Protein AF-A0A7W1S310-F1 (afdb_monomer_lite)

Secondary structure (DSSP, 8-state):
--HHHHHHHHHHHHHHHHHHHHTTSPPPHHHHHHHHHHHHHHHHHHHHHHHHHHHHT--THHHHHHHT--

pLDDT: mean 87.44, std 16.07, range [50.25, 98.38]

Sequence (70 aa):
MNETFDLINQLSDERNFLYRLAGKQHITEAQLSRIHEIEGRLATLWDAHRREVVAKNRPERYADAIRRVA

Foldseek 3Di:
DPPLVVVLVVLVVLLVVLVVVVVVDPRDPVSVVSNVVSVVVNVVSVVVVVVVVCVVPPDCVVVVVVVVVD

Structure (mmCIF, N/CA/C/O backbone):
data_AF-A0A7W1S310-F1
#
_entry.id   AF-A0A7W1S310-F1
#
loop_
_atom_site.group_PDB
_atom_site.id
_atom_site.type_symbol
_atom_site.label_atom_id
_atom_site.label_alt_id
_atom_site.label_comp_id
_atom_site.label_asym_id
_atom_site.label_entity_id
_atom_site.label_seq_id
_atom_site.pdbx_PDB_ins_code
_atom_site.Cartn_x
_atom_site.Cartn_y
_atom_site.Cartn_z
_atom_site.occupancy
_atom_site.B_iso_or_equiv
_atom_site.auth_seq_id
_atom_site.auth_comp_id
_atom_site.auth_asym_id
_atom_site.auth_atom_id
_atom_site.pdbx_PDB_model_num
ATOM 1 N N . MET A 1 1 ? 16.603 9.335 -5.283 1.00 54.03 1 MET A N 1
ATOM 2 C CA . MET A 1 1 ? 15.681 8.423 -4.572 1.00 54.03 1 MET A CA 1
ATOM 3 C C . MET A 1 1 ? 14.604 7.995 -5.555 1.00 54.03 1 MET A C 1
ATOM 5 O O . MET A 1 1 ? 14.312 8.785 -6.443 1.00 54.03 1 MET A O 1
ATOM 9 N N . ASN A 1 2 ?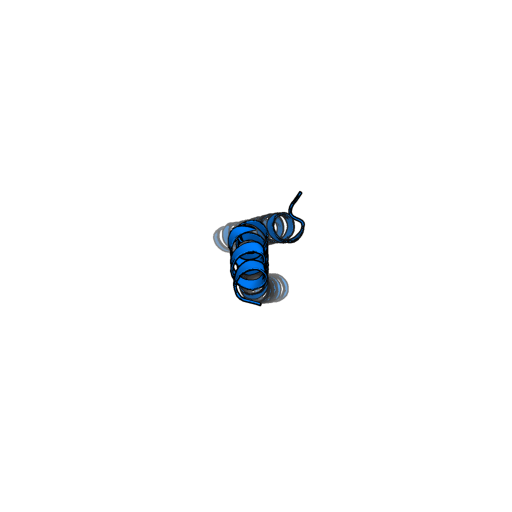 14.125 6.747 -5.505 1.00 75.62 2 ASN A N 1
ATOM 10 C CA . ASN A 1 2 ? 13.046 6.301 -6.392 1.00 75.62 2 ASN A CA 1
ATOM 11 C C . ASN A 1 2 ? 11.715 6.591 -5.683 1.00 75.62 2 ASN A C 1
ATOM 13 O O . ASN A 1 2 ? 11.311 5.821 -4.817 1.00 75.62 2 ASN A O 1
ATOM 17 N N . GLU A 1 3 ? 11.069 7.694 -6.062 1.00 88.12 3 GLU A N 1
ATOM 18 C CA . GLU A 1 3 ? 9.829 8.193 -5.453 1.00 88.12 3 GLU A CA 1
ATOM 19 C C . GLU A 1 3 ? 8.720 7.128 -5.407 1.00 88.12 3 GLU A C 1
ATOM 21 O O . GLU A 1 3 ? 8.006 7.017 -4.410 1.00 88.12 3 GLU A O 1
ATOM 26 N N . THR A 1 4 ? 8.624 6.278 -6.436 1.00 93.81 4 THR A N 1
ATOM 27 C CA . THR A 1 4 ? 7.657 5.173 -6.490 1.00 93.81 4 THR A CA 1
ATOM 28 C C . THR A 1 4 ? 7.958 4.117 -5.427 1.00 93.81 4 THR A C 1
ATOM 30 O O . THR A 1 4 ? 7.047 3.637 -4.753 1.00 93.81 4 THR A O 1
ATOM 33 N N . PHE A 1 5 ? 9.233 3.768 -5.235 1.00 94.81 5 PHE A N 1
ATOM 34 C CA . PHE A 1 5 ? 9.643 2.795 -4.219 1.00 94.81 5 PHE A CA 1
ATOM 35 C C . PHE A 1 5 ? 9.471 3.332 -2.795 1.00 94.81 5 PHE A C 1
ATOM 37 O O . PHE A 1 5 ? 9.031 2.605 -1.905 1.00 94.81 5 PHE A O 1
ATOM 44 N N . ASP A 1 6 ? 9.760 4.614 -2.580 1.00 95.94 6 ASP A N 1
ATOM 45 C CA . ASP A 1 6 ? 9.572 5.250 -1.277 1.00 95.94 6 ASP A CA 1
ATOM 46 C C . ASP A 1 6 ? 8.084 5.267 -0.887 1.00 95.94 6 ASP A C 1
ATOM 48 O O . ASP A 1 6 ? 7.735 4.915 0.243 1.00 95.94 6 ASP A O 1
ATOM 52 N N . LEU A 1 7 ? 7.191 5.556 -1.841 1.00 96.75 7 LEU A N 1
ATOM 53 C CA . LEU A 1 7 ? 5.745 5.492 -1.624 1.00 96.75 7 LEU A CA 1
ATOM 54 C C . LEU A 1 7 ? 5.251 4.060 -1.349 1.00 96.75 7 LEU A C 1
ATOM 56 O O . LEU A 1 7 ? 4.385 3.861 -0.495 1.00 96.75 7 LEU A O 1
ATOM 60 N N . ILE A 1 8 ? 5.808 3.053 -2.032 1.00 97.62 8 ILE A N 1
ATOM 61 C CA . ILE A 1 8 ? 5.527 1.637 -1.745 1.00 97.62 8 ILE A CA 1
ATOM 62 C C . ILE A 1 8 ? 5.870 1.298 -0.292 1.00 97.62 8 ILE A C 1
ATOM 64 O O . ILE A 1 8 ? 5.063 0.653 0.383 1.00 97.62 8 ILE A O 1
ATOM 68 N N . ASN A 1 9 ? 7.037 1.728 0.196 1.00 97.75 9 ASN A N 1
ATOM 69 C CA . ASN A 1 9 ? 7.459 1.467 1.573 1.00 97.75 9 ASN A CA 1
ATOM 70 C C . ASN A 1 9 ? 6.523 2.146 2.577 1.00 97.75 9 ASN A C 1
ATOM 72 O O . ASN A 1 9 ? 6.014 1.477 3.473 1.00 97.75 9 ASN A O 1
ATOM 76 N N . GLN A 1 10 ? 6.203 3.426 2.368 1.00 98.00 10 GLN A N 1
ATOM 77 C CA . GLN A 1 10 ? 5.280 4.171 3.233 1.00 98.00 10 GLN A CA 1
ATOM 78 C C . GLN A 1 10 ? 3.910 3.489 3.349 1.00 98.00 10 GLN A C 1
ATOM 80 O O . GLN A 1 10 ? 3.407 3.272 4.451 1.00 98.00 10 GLN A O 1
ATOM 85 N N . LEU A 1 11 ? 3.316 3.102 2.217 1.00 98.19 11 LEU A N 1
ATOM 86 C CA . LEU A 1 11 ? 2.017 2.427 2.199 1.00 98.19 11 LEU A CA 1
ATOM 87 C C . LEU A 1 11 ? 2.090 1.017 2.805 1.00 98.19 11 LEU A C 1
ATOM 89 O O . LEU A 1 11 ? 1.158 0.580 3.482 1.00 98.19 11 LEU A O 1
ATOM 93 N N . SER A 1 12 ? 3.200 0.304 2.603 1.00 97.88 12 SER A N 1
ATOM 94 C CA . SER A 1 12 ? 3.420 -1.012 3.213 1.00 97.88 12 SER A CA 1
ATOM 95 C C . SER A 1 12 ? 3.515 -0.918 4.736 1.00 97.88 12 SER A C 1
ATOM 97 O O . SER A 1 12 ? 2.913 -1.736 5.437 1.00 97.88 12 SER A O 1
ATOM 99 N N . ASP A 1 13 ? 4.206 0.098 5.252 1.00 98.38 13 ASP A N 1
ATOM 100 C CA . ASP A 1 13 ? 4.322 0.361 6.685 1.00 98.38 13 ASP A CA 1
ATOM 101 C C . ASP A 1 13 ? 2.976 0.743 7.304 1.00 98.38 13 ASP A C 1
ATOM 103 O O . ASP A 1 13 ? 2.610 0.212 8.358 1.00 98.38 13 ASP A O 1
ATOM 107 N N . GLU A 1 14 ? 2.199 1.595 6.628 1.00 98.19 14 GLU A N 1
ATOM 108 C CA . GLU A 1 14 ? 0.849 1.967 7.055 1.00 98.19 14 GLU A CA 1
ATOM 109 C C . GLU A 1 14 ? -0.071 0.738 7.127 1.00 98.19 14 GLU A C 1
ATOM 111 O O . GLU A 1 14 ? -0.716 0.498 8.152 1.00 98.19 14 GLU A O 1
ATOM 116 N N . ARG A 1 15 ? -0.070 -0.114 6.093 1.00 97.75 15 ARG A N 1
ATOM 117 C CA . ARG A 1 15 ? -0.835 -1.371 6.091 1.00 97.75 15 ARG A CA 1
ATOM 118 C C . ARG A 1 15 ? -0.413 -2.292 7.236 1.00 97.75 15 ARG A C 1
ATOM 120 O O . ARG A 1 15 ? -1.259 -2.842 7.938 1.00 97.75 15 ARG A O 1
ATOM 127 N N . ASN A 1 16 ? 0.892 -2.449 7.456 1.00 97.88 16 ASN A N 1
ATOM 128 C CA . ASN A 1 16 ? 1.422 -3.277 8.541 1.00 97.88 16 ASN A CA 1
ATOM 129 C C . ASN A 1 16 ? 1.046 -2.720 9.923 1.00 97.88 16 ASN A C 1
ATOM 131 O O . ASN A 1 16 ? 0.818 -3.482 10.865 1.00 97.88 16 ASN A O 1
ATOM 135 N N . PHE A 1 17 ? 0.987 -1.398 10.078 1.00 97.69 17 PHE A N 1
ATOM 136 C CA . PHE A 1 17 ? 0.470 -0.766 11.287 1.00 97.69 17 PHE A CA 1
ATOM 137 C C . PHE A 1 17 ? -1.020 -1.073 11.491 1.00 97.69 17 PHE A C 1
ATOM 139 O O . PHE A 1 17 ? -1.391 -1.512 12.580 1.00 97.69 17 PHE A O 1
ATOM 146 N N . LEU A 1 18 ? -1.850 -0.931 10.452 1.00 97.50 18 LEU A N 1
ATOM 147 C CA . LEU A 1 18 ? -3.287 -1.221 10.517 1.00 97.50 18 LEU A CA 1
ATOM 148 C C . LEU A 1 18 ? -3.567 -2.691 10.858 1.00 97.50 18 LEU A C 1
ATOM 150 O O . LEU A 1 18 ? -4.405 -2.966 11.715 1.00 97.50 18 LEU A O 1
ATOM 154 N N . TYR A 1 19 ? -2.812 -3.638 10.293 1.00 96.81 19 TYR A N 1
ATOM 155 C CA . TYR A 1 19 ? -2.936 -5.053 10.660 1.00 96.81 19 TYR A CA 1
ATOM 156 C C . TYR A 1 19 ? -2.526 -5.336 12.107 1.00 96.81 19 TYR A C 1
ATOM 158 O O . TYR A 1 19 ? -3.211 -6.077 12.814 1.00 96.81 19 TYR A O 1
ATOM 166 N N . ARG A 1 20 ? -1.451 -4.707 12.598 1.00 97.25 20 ARG A N 1
ATOM 167 C CA . ARG A 1 20 ? -1.077 -4.807 14.018 1.00 97.25 20 ARG A CA 1
ATOM 168 C C . ARG A 1 20 ? -2.136 -4.202 14.934 1.00 97.25 20 ARG A C 1
ATOM 170 O O . ARG A 1 20 ? -2.335 -4.711 16.034 1.00 97.25 20 ARG A O 1
ATOM 177 N N . LEU A 1 21 ? -2.798 -3.131 14.501 1.00 96.81 21 LEU A N 1
ATOM 178 C CA . LEU A 1 21 ? -3.888 -2.510 15.244 1.00 96.81 21 LEU A CA 1
ATOM 179 C C . LEU A 1 21 ? -5.118 -3.425 15.291 1.00 96.81 21 LEU A C 1
ATOM 181 O O . LEU A 1 21 ? -5.669 -3.613 16.370 1.00 96.81 21 LEU A O 1
ATOM 185 N N . ALA A 1 22 ? -5.477 -4.067 14.176 1.00 94.56 22 ALA A N 1
ATOM 186 C CA . ALA A 1 22 ? -6.570 -5.041 14.106 1.00 94.56 22 ALA A CA 1
ATOM 187 C C . ALA A 1 22 ? -6.351 -6.263 15.021 1.00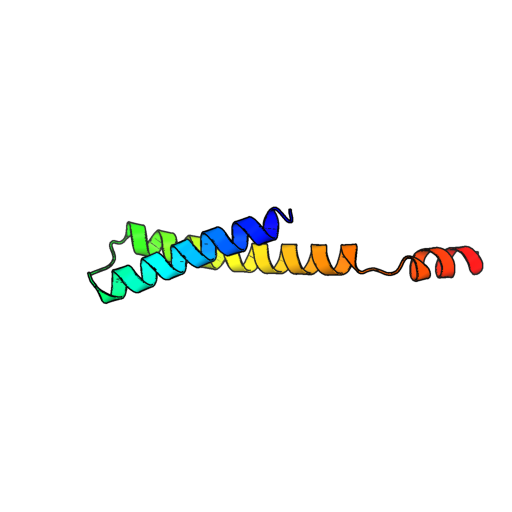 94.56 22 ALA A C 1
ATOM 189 O O . ALA A 1 22 ? -7.304 -6.838 15.536 1.00 94.56 22 ALA A O 1
ATOM 190 N N . GLY A 1 23 ? -5.093 -6.640 15.276 1.00 95.44 23 GLY A N 1
ATOM 191 C CA . GLY A 1 23 ? -4.759 -7.673 16.263 1.00 95.44 23 GLY A CA 1
ATOM 192 C C . GLY A 1 23 ? -4.927 -7.234 17.726 1.00 95.44 23 GLY A C 1
ATOM 193 O O . GLY A 1 23 ? -4.939 -8.081 18.614 1.00 95.44 23 GLY A O 1
ATOM 194 N N . LYS A 1 24 ? -5.038 -5.925 17.994 1.00 96.62 24 LYS A N 1
ATOM 195 C CA . LYS A 1 24 ? -5.168 -5.346 19.347 1.00 96.62 24 LYS A CA 1
ATOM 196 C C . LYS A 1 24 ? -6.566 -4.806 19.649 1.00 96.62 24 LYS A C 1
ATOM 198 O O . LYS A 1 24 ? -6.949 -4.750 20.812 1.00 96.62 24 LYS A O 1
ATOM 203 N N . GLN A 1 25 ? -7.302 -4.375 18.631 1.00 95.12 25 GLN A N 1
ATOM 204 C CA . GLN A 1 25 ? -8.643 -3.808 18.749 1.00 95.12 25 GLN A CA 1
ATOM 205 C C . GLN A 1 25 ? -9.470 -4.119 17.502 1.00 95.12 25 GLN A C 1
ATOM 207 O O . GLN A 1 25 ? -8.921 -4.432 16.4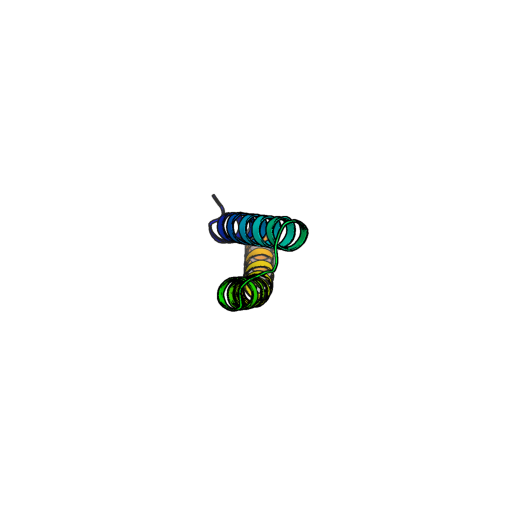48 1.00 95.12 25 GLN A O 1
ATOM 212 N N . HIS A 1 26 ? -10.792 -3.959 17.599 1.00 95.44 26 HIS A N 1
ATOM 213 C CA . HIS A 1 26 ? -11.633 -3.974 16.406 1.00 95.44 26 HIS A CA 1
ATOM 214 C C . HIS A 1 26 ? -11.240 -2.837 15.461 1.00 95.44 26 HIS A C 1
ATOM 216 O O . HIS A 1 26 ? -11.025 -1.696 15.882 1.00 95.44 26 HIS A O 1
ATOM 222 N N . ILE A 1 27 ? -11.142 -3.175 14.179 1.00 95.56 27 ILE A N 1
ATOM 223 C CA . ILE A 1 27 ? -10.882 -2.206 13.127 1.00 95.56 27 ILE A CA 1
ATOM 224 C C . ILE A 1 27 ? -12.157 -1.404 12.857 1.00 95.56 27 ILE A C 1
ATOM 226 O O . ILE A 1 27 ? -13.254 -1.963 12.816 1.00 95.56 27 ILE A O 1
ATOM 230 N N . THR A 1 28 ? -12.029 -0.093 12.691 1.00 97.62 28 THR A N 1
ATOM 231 C CA . THR A 1 28 ? -13.162 0.737 12.269 1.00 97.62 28 THR A CA 1
ATOM 232 C C . THR A 1 28 ? -13.412 0.572 10.772 1.00 97.62 28 THR A C 1
ATOM 234 O O . THR A 1 28 ? -12.510 0.202 10.019 1.00 97.62 28 THR A O 1
ATOM 237 N N . GLU A 1 29 ? -14.615 0.905 10.303 1.00 97.25 29 GLU A N 1
ATOM 238 C CA . GLU A 1 29 ? -14.926 0.887 8.866 1.00 97.25 29 GLU A CA 1
ATOM 239 C C . GLU A 1 29 ? -13.978 1.784 8.057 1.00 97.25 29 GLU A C 1
ATOM 241 O O . GLU A 1 29 ? -13.522 1.401 6.983 1.00 97.25 29 GLU A O 1
ATOM 246 N N . ALA A 1 30 ? -13.603 2.946 8.602 1.00 97.56 30 ALA A N 1
ATOM 247 C CA . ALA A 1 30 ? -12.642 3.846 7.970 1.00 97.56 30 ALA A CA 1
ATOM 248 C C . ALA A 1 30 ? -11.249 3.206 7.837 1.00 97.56 30 ALA A C 1
ATOM 250 O O . ALA A 1 30 ? -10.605 3.318 6.796 1.00 97.56 30 ALA A O 1
ATOM 251 N N . GLN A 1 31 ? -10.791 2.501 8.874 1.00 97.50 31 GLN A N 1
ATOM 252 C CA . GLN A 1 31 ? -9.516 1.783 8.846 1.00 97.50 31 GLN A CA 1
ATOM 253 C C . GLN A 1 31 ? -9.557 0.604 7.864 1.00 97.50 31 GLN A C 1
ATOM 255 O O . GLN A 1 31 ? -8.596 0.402 7.126 1.00 97.50 31 GLN A O 1
ATOM 260 N N . LEU A 1 32 ? -10.670 -0.133 7.802 1.00 96.94 32 LEU A N 1
ATOM 261 C CA . LEU A 1 32 ? -10.868 -1.206 6.826 1.00 96.94 32 LEU A CA 1
ATOM 262 C C . LEU A 1 32 ? -10.865 -0.664 5.389 1.00 96.94 32 LEU A C 1
ATOM 264 O O . LEU A 1 32 ? -10.152 -1.182 4.531 1.00 96.94 32 LEU A O 1
ATOM 268 N N . SER A 1 33 ? -11.590 0.429 5.138 1.00 98.00 33 SER A N 1
ATOM 269 C CA . SER A 1 33 ? -11.583 1.111 3.841 1.00 98.00 33 SER A CA 1
ATOM 270 C C . SER A 1 33 ? -10.177 1.568 3.454 1.00 98.00 33 SER A C 1
ATOM 272 O O . SER A 1 33 ? -9.793 1.458 2.289 1.00 98.00 33 SER A O 1
ATOM 274 N N . ARG A 1 34 ? -9.386 2.049 4.421 1.00 97.94 34 ARG A N 1
ATOM 275 C CA . ARG A 1 34 ? -8.000 2.459 4.187 1.00 97.94 34 ARG A CA 1
ATOM 276 C C . ARG A 1 34 ? -7.101 1.280 3.816 1.00 97.94 34 ARG A C 1
ATOM 278 O O . ARG A 1 34 ? -6.284 1.425 2.911 1.00 97.94 34 ARG A O 1
ATOM 285 N N . ILE A 1 35 ? -7.267 0.116 4.452 1.00 97.56 35 ILE A N 1
ATOM 286 C CA . ILE A 1 35 ? -6.543 -1.108 4.066 1.00 97.56 35 ILE A CA 1
ATOM 287 C C . ILE A 1 35 ? -6.815 -1.441 2.596 1.00 97.56 35 ILE A C 1
ATOM 289 O O . ILE A 1 35 ? -5.866 -1.605 1.832 1.00 97.56 35 ILE A O 1
ATOM 293 N N . HIS A 1 36 ? -8.083 -1.470 2.182 1.00 97.44 36 HIS A N 1
ATOM 294 C CA . HIS A 1 36 ? -8.442 -1.792 0.799 1.00 97.44 36 HIS A CA 1
ATOM 295 C C . HIS A 1 36 ? -7.911 -0.767 -0.212 1.00 97.44 36 HIS A C 1
ATOM 297 O O . HIS A 1 36 ? -7.440 -1.147 -1.286 1.00 97.44 36 HIS A O 1
ATOM 303 N N . GLU A 1 37 ? -7.920 0.525 0.131 1.00 98.00 37 GLU A N 1
ATOM 304 C CA . GLU A 1 37 ? -7.299 1.559 -0.704 1.00 98.00 37 GLU A CA 1
ATOM 305 C C . GLU A 1 37 ? -5.795 1.301 -0.878 1.00 98.00 37 GLU A C 1
ATOM 307 O O . GLU A 1 37 ? -5.277 1.336 -1.998 1.00 98.00 37 GLU A O 1
ATOM 312 N N . ILE A 1 38 ? -5.089 1.010 0.221 1.00 98.12 38 ILE A N 1
ATOM 313 C CA . ILE A 1 38 ? -3.654 0.718 0.194 1.00 98.12 38 ILE A CA 1
ATOM 314 C C . ILE A 1 38 ? -3.370 -0.518 -0.666 1.00 98.12 38 ILE A C 1
ATOM 316 O O . ILE A 1 38 ? -2.453 -0.487 -1.487 1.00 98.12 38 ILE A O 1
ATOM 320 N N . GLU A 1 39 ? -4.155 -1.587 -0.529 1.00 96.12 39 GLU A N 1
ATOM 321 C CA . GLU A 1 39 ? -3.998 -2.815 -1.317 1.00 96.12 39 GLU A CA 1
ATOM 322 C C . GLU A 1 39 ? -4.138 -2.559 -2.823 1.00 96.12 39 GLU A C 1
ATOM 324 O O . GLU A 1 39 ? -3.277 -2.983 -3.600 1.00 96.12 39 GLU A O 1
ATOM 329 N N . GLY A 1 40 ? -5.156 -1.795 -3.233 1.00 96.06 40 GLY A N 1
ATOM 330 C CA . GLY A 1 40 ? -5.341 -1.412 -4.635 1.00 96.06 40 GLY A CA 1
ATOM 331 C C . GLY A 1 40 ? -4.203 -0.537 -5.174 1.00 96.06 40 GLY A C 1
ATOM 332 O O . GLY A 1 40 ? -3.720 -0.737 -6.295 1.00 96.06 40 GLY A O 1
ATOM 333 N N . ARG A 1 41 ? -3.716 0.412 -4.366 1.00 97.44 41 ARG A N 1
ATOM 334 C CA . ARG A 1 41 ? -2.616 1.311 -4.754 1.00 97.44 41 ARG A CA 1
ATOM 335 C C . ARG A 1 41 ? -1.282 0.583 -4.862 1.00 97.44 41 ARG A C 1
ATOM 337 O O . ARG A 1 41 ? -0.552 0.811 -5.825 1.00 97.44 41 ARG A O 1
ATOM 344 N N . LEU A 1 42 ? -0.974 -0.308 -3.919 1.00 97.56 42 LEU A N 1
ATOM 345 C CA . LEU A 1 42 ? 0.276 -1.070 -3.915 1.00 97.56 42 LEU A CA 1
ATOM 346 C C . LEU A 1 42 ? 0.424 -1.926 -5.176 1.00 97.56 42 LEU A C 1
ATOM 348 O O . LEU A 1 42 ? 1.515 -1.968 -5.736 1.00 97.56 42 LEU A O 1
ATOM 352 N N . ALA A 1 43 ? -0.651 -2.555 -5.661 1.00 94.62 43 ALA A N 1
ATOM 353 C CA . ALA A 1 43 ? -0.605 -3.340 -6.897 1.00 94.62 43 ALA A CA 1
ATOM 354 C C . ALA A 1 43 ? -0.154 -2.493 -8.104 1.00 94.62 43 ALA A C 1
ATOM 356 O O . ALA A 1 43 ? 0.748 -2.886 -8.846 1.00 94.62 43 ALA A O 1
ATOM 357 N N . THR A 1 44 ? -0.734 -1.300 -8.257 1.00 96.38 44 THR A N 1
ATOM 358 C CA . THR A 1 44 ? -0.384 -0.362 -9.337 1.00 96.38 44 THR A CA 1
ATOM 359 C C . THR A 1 44 ? 1.048 0.160 -9.196 1.00 96.38 44 THR A C 1
ATOM 361 O O . THR A 1 44 ? 1.789 0.220 -10.177 1.00 96.38 44 THR A O 1
ATOM 364 N N . LEU A 1 45 ? 1.465 0.511 -7.976 1.00 96.94 45 LEU A N 1
ATOM 365 C CA . LEU A 1 45 ? 2.802 1.050 -7.717 1.00 96.94 45 LEU A CA 1
ATOM 366 C C . LEU A 1 45 ? 3.902 0.012 -7.944 1.00 96.94 45 LEU A C 1
ATOM 368 O O . LEU A 1 45 ? 4.933 0.342 -8.524 1.00 96.94 45 LEU A O 1
ATOM 372 N N . TRP A 1 46 ? 3.690 -1.245 -7.548 1.00 96.75 46 TRP A N 1
ATOM 373 C CA . TRP A 1 46 ? 4.653 -2.314 -7.813 1.00 96.75 46 TRP A CA 1
ATOM 374 C C . TRP A 1 46 ? 4.847 -2.563 -9.308 1.00 96.75 46 TRP A C 1
ATOM 376 O O . TRP A 1 46 ? 5.975 -2.782 -9.755 1.00 96.75 46 TRP A O 1
ATOM 386 N N . ASP A 1 47 ? 3.773 -2.493 -10.095 1.00 95.81 47 ASP A N 1
ATOM 387 C CA . ASP A 1 47 ? 3.877 -2.583 -11.549 1.00 95.81 47 ASP A CA 1
ATOM 388 C C . ASP A 1 47 ? 4.651 -1.397 -12.152 1.00 95.81 47 ASP A C 1
ATOM 390 O O . ASP A 1 47 ? 5.527 -1.602 -13.000 1.00 95.81 47 ASP A O 1
ATOM 394 N N . ALA A 1 48 ? 4.387 -0.173 -11.684 1.00 95.06 48 ALA A N 1
ATOM 395 C CA . ALA A 1 48 ? 5.133 1.016 -12.093 1.00 95.06 48 ALA A CA 1
ATOM 396 C C . ALA A 1 48 ? 6.626 0.890 -11.747 1.00 95.06 48 ALA A C 1
ATOM 398 O O . ALA A 1 48 ? 7.477 1.010 -12.630 1.00 95.06 48 ALA A O 1
ATOM 399 N N . HIS A 1 49 ? 6.945 0.525 -10.504 1.00 95.25 49 HIS A N 1
ATOM 400 C CA . HIS A 1 49 ? 8.319 0.339 -10.045 1.00 95.25 49 HIS A CA 1
ATOM 401 C C . HIS A 1 49 ? 9.059 -0.728 -10.861 1.00 95.25 49 HIS A C 1
ATOM 403 O O . HIS A 1 49 ? 10.200 -0.532 -11.282 1.00 95.25 49 HIS A O 1
ATOM 409 N N . ARG A 1 50 ? 8.399 -1.852 -11.166 1.00 93.88 50 ARG A N 1
ATOM 410 C CA . ARG A 1 50 ? 8.967 -2.890 -12.035 1.00 93.88 50 ARG A CA 1
ATOM 411 C C . ARG A 1 50 ? 9.319 -2.334 -13.416 1.00 93.88 50 ARG A C 1
ATOM 413 O O . ARG A 1 50 ? 10.400 -2.628 -13.928 1.00 93.88 50 ARG A O 1
ATOM 420 N N . ARG A 1 51 ? 8.435 -1.532 -14.022 1.00 92.88 51 ARG A N 1
ATOM 421 C CA . ARG A 1 51 ? 8.681 -0.898 -15.329 1.00 92.88 51 ARG A CA 1
ATOM 422 C C . ARG A 1 51 ? 9.841 0.096 -15.275 1.00 92.88 51 ARG A C 1
ATOM 424 O O . ARG A 1 51 ? 10.672 0.082 -16.179 1.00 92.88 51 ARG A O 1
ATOM 431 N N . GLU A 1 52 ? 9.946 0.891 -14.215 1.00 91.25 52 GLU A N 1
ATOM 432 C CA . GLU A 1 52 ? 11.068 1.814 -13.997 1.00 91.25 52 GLU A CA 1
ATOM 433 C C . GLU A 1 52 ? 12.408 1.080 -13.881 1.00 91.25 52 GLU A C 1
ATOM 435 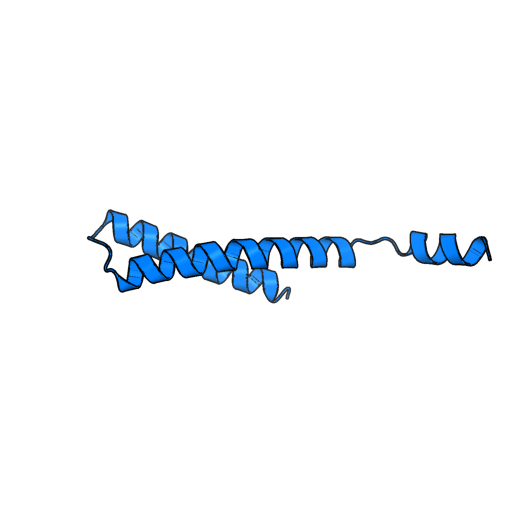O O . GLU A 1 52 ? 13.390 1.473 -14.512 1.00 91.25 52 GLU A O 1
ATOM 440 N N . VAL A 1 53 ? 12.456 -0.012 -13.110 1.00 91.06 53 VAL A N 1
ATOM 441 C CA . VAL A 1 53 ? 13.666 -0.831 -12.944 1.00 91.06 53 VAL A CA 1
ATOM 442 C C . VAL A 1 53 ? 14.089 -1.447 -14.277 1.00 91.06 53 VAL A C 1
ATOM 444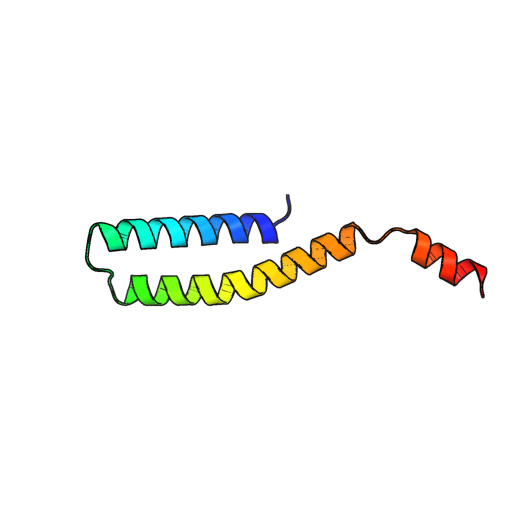 O O . VAL A 1 53 ? 15.268 -1.401 -14.628 1.00 91.06 53 VAL A O 1
ATOM 447 N N . VAL A 1 54 ? 13.140 -1.980 -15.053 1.00 90.38 54 VAL A N 1
ATOM 448 C CA . VAL A 1 54 ? 13.418 -2.518 -16.394 1.00 90.38 54 VAL A CA 1
ATOM 449 C C . VAL A 1 54 ? 13.911 -1.422 -17.338 1.00 90.38 54 VAL A C 1
ATOM 451 O O . VAL A 1 54 ? 14.890 -1.637 -18.050 1.00 90.38 54 VAL A O 1
ATOM 454 N N . ALA A 1 55 ? 13.279 -0.246 -17.335 1.00 87.25 55 ALA A N 1
ATOM 455 C CA . ALA A 1 55 ? 13.692 0.882 -18.165 1.00 87.25 55 ALA A CA 1
ATOM 456 C C . ALA A 1 55 ? 15.117 1.346 -17.827 1.00 87.25 55 ALA A C 1
ATOM 458 O O . ALA A 1 55 ? 15.918 1.562 -18.734 1.00 87.25 55 ALA A O 1
ATOM 459 N N . LYS A 1 56 ? 15.457 1.424 -16.534 1.00 83.50 56 LYS A N 1
ATOM 460 C CA . LYS A 1 56 ? 16.793 1.801 -16.052 1.00 83.50 56 LYS A CA 1
ATOM 461 C C . LYS A 1 56 ? 17.866 0.766 -16.395 1.00 83.50 56 LYS A C 1
ATOM 463 O O . LYS A 1 56 ? 19.006 1.133 -16.657 1.00 83.50 56 LYS A O 1
ATOM 468 N N . ASN A 1 57 ? 17.505 -0.515 -16.393 1.00 79.94 57 ASN A N 1
ATOM 469 C CA . ASN A 1 57 ? 18.424 -1.618 -16.667 1.00 79.94 57 ASN A CA 1
ATOM 470 C C . ASN A 1 57 ? 18.473 -2.016 -18.146 1.00 79.94 57 ASN A C 1
ATOM 472 O O . ASN A 1 57 ? 19.149 -2.990 -18.478 1.00 79.94 57 ASN A O 1
ATOM 476 N N . ARG A 1 58 ? 17.764 -1.313 -19.042 1.00 71.12 58 ARG A N 1
ATOM 477 C CA . ARG A 1 58 ? 17.814 -1.604 -20.475 1.00 71.12 58 ARG A CA 1
ATOM 478 C C . ARG A 1 58 ? 19.224 -1.266 -20.980 1.00 71.12 58 ARG A C 1
ATOM 480 O O . ARG A 1 58 ? 19.585 -0.093 -20.992 1.00 71.12 58 ARG A O 1
ATOM 487 N N . PRO A 1 59 ? 20.038 -2.255 -21.388 1.00 63.62 59 PRO A N 1
ATOM 488 C CA . PRO A 1 59 ? 21.388 -1.973 -21.846 1.00 63.62 59 PRO A CA 1
ATOM 489 C C . PRO A 1 59 ? 21.327 -1.155 -23.142 1.00 63.62 59 PRO A C 1
ATOM 491 O O . PRO A 1 59 ? 20.588 -1.511 -24.066 1.00 63.62 59 PRO A O 1
ATOM 494 N N . GLU A 1 60 ? 22.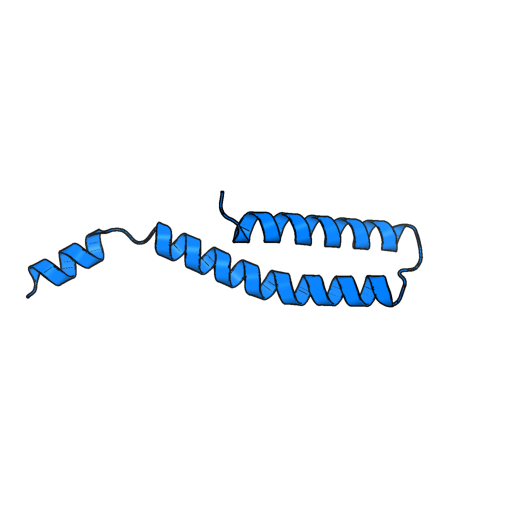152 -0.106 -23.237 1.00 59.09 60 GLU A N 1
ATOM 495 C CA . GLU A 1 60 ? 22.324 0.739 -24.437 1.00 59.09 60 GLU A CA 1
ATOM 496 C C . GLU A 1 60 ? 22.590 -0.079 -25.717 1.00 59.09 60 GLU A C 1
ATOM 498 O O . GLU A 1 60 ? 22.282 0.357 -26.825 1.00 59.09 60 GLU A O 1
ATOM 503 N N . ARG A 1 61 ? 23.053 -1.328 -25.567 1.00 54.03 61 ARG A N 1
ATOM 504 C CA . ARG A 1 61 ? 23.335 -2.276 -26.654 1.00 54.03 61 ARG A CA 1
ATOM 505 C C . ARG A 1 61 ? 22.189 -2.499 -27.646 1.00 54.03 61 ARG A C 1
ATOM 507 O O . ARG A 1 61 ? 22.478 -2.841 -28.787 1.00 54.03 61 ARG A O 1
ATOM 514 N N . TYR A 1 62 ? 20.922 -2.308 -27.272 1.00 53.47 62 TYR A N 1
ATOM 515 C CA . TYR A 1 62 ? 19.824 -2.415 -28.247 1.00 53.47 62 TYR A CA 1
ATOM 516 C C . TYR A 1 62 ? 19.684 -1.178 -29.146 1.00 53.47 62 TYR A C 1
ATOM 518 O O . TYR A 1 62 ? 19.277 -1.323 -30.296 1.00 53.47 62 TYR A O 1
ATOM 526 N N . ALA A 1 63 ? 20.044 0.017 -28.669 1.00 53.72 63 ALA A N 1
ATOM 527 C CA . ALA A 1 63 ? 20.044 1.220 -29.501 1.00 53.72 63 ALA A CA 1
ATOM 528 C C . ALA A 1 63 ? 21.197 1.185 -30.521 1.00 53.72 63 ALA A C 1
ATOM 530 O O . ALA A 1 63 ? 20.998 1.526 -31.686 1.00 53.72 63 ALA A O 1
ATOM 531 N N . ASP A 1 64 ? 22.365 0.675 -30.117 1.00 51.81 64 ASP A N 1
ATOM 532 C CA . ASP A 1 64 ? 23.518 0.495 -31.012 1.00 51.81 64 ASP A CA 1
ATOM 533 C C . ASP A 1 64 ? 23.337 -0.652 -32.015 1.00 51.81 64 ASP A C 1
ATOM 535 O O . ASP A 1 64 ? 23.787 -0.551 -33.157 1.00 51.81 64 ASP A O 1
ATOM 539 N N . ALA A 1 65 ? 22.654 -1.736 -31.627 1.00 55.91 65 ALA A N 1
ATOM 540 C CA . ALA A 1 65 ? 22.354 -2.841 -32.538 1.00 55.91 65 ALA A CA 1
ATOM 541 C C . ALA A 1 65 ? 21.378 -2.429 -33.652 1.00 55.91 65 ALA A C 1
ATOM 543 O O . ALA A 1 65 ? 21.549 -2.856 -34.789 1.00 55.91 65 ALA A O 1
ATOM 544 N N . ILE A 1 66 ? 20.400 -1.563 -33.360 1.00 57.34 66 ILE A N 1
ATOM 545 C CA . ILE A 1 66 ? 19.470 -1.043 -34.375 1.00 57.34 66 ILE A CA 1
ATOM 546 C C . ILE A 1 66 ? 20.178 -0.049 -35.315 1.00 57.34 66 ILE A C 1
ATOM 548 O O . ILE A 1 66 ? 19.904 -0.040 -36.510 1.00 57.34 66 ILE A O 1
ATOM 552 N N . ARG A 1 67 ? 21.137 0.743 -34.814 1.00 55.75 67 ARG A N 1
ATOM 553 C CA . ARG A 1 67 ? 21.888 1.728 -35.619 1.00 55.75 67 ARG A CA 1
ATOM 554 C C . ARG A 1 67 ? 22.919 1.129 -36.578 1.00 55.75 67 ARG A C 1
ATOM 556 O O . ARG A 1 67 ? 23.301 1.807 -37.518 1.00 55.75 67 ARG A O 1
ATOM 563 N N . ARG A 1 68 ? 23.407 -0.091 -36.331 1.00 54.31 68 ARG A N 1
ATOM 564 C CA . ARG A 1 68 ? 24.411 -0.767 -37.183 1.00 54.31 68 ARG A CA 1
ATOM 565 C C . ARG A 1 68 ? 23.814 -1.575 -38.342 1.00 54.31 68 ARG A C 1
ATOM 567 O O . ARG A 1 68 ? 24.575 -2.114 -39.137 1.00 54.31 68 ARG A O 1
ATOM 574 N N . VAL A 1 69 ? 22.489 -1.703 -38.403 1.00 58.75 69 VAL A N 1
ATOM 575 C CA . VAL A 1 69 ? 21.769 -2.500 -39.417 1.00 58.75 69 VAL A CA 1
ATOM 576 C C . VAL A 1 69 ? 20.979 -1.606 -40.395 1.00 58.75 69 VAL A C 1
ATOM 578 O O . VAL A 1 69 ? 20.398 -2.115 -41.349 1.00 58.75 69 VAL A O 1
ATOM 581 N N . ALA A 1 70 ? 20.986 -0.285 -40.186 1.00 50.25 70 ALA A N 1
ATOM 582 C CA . ALA A 1 70 ? 20.481 0.727 -41.118 1.00 50.25 70 ALA A CA 1
ATOM 583 C C . ALA A 1 70 ? 21.649 1.392 -41.856 1.00 50.25 70 ALA A C 1
ATOM 585 O O . ALA A 1 70 ? 21.474 1.705 -43.053 1.00 50.25 70 ALA A O 1
#

Radius of gyration: 19.29 Å; chains: 1; bounding box: 39×16×60 Å